Protein AF-A0AAU7VWD7-F1 (afdb_monomer_lite)

Radius of gyration: 17.37 Å; chains: 1; bounding box: 36×36×45 Å

Sequence (120 aa):
MFHRDYVVRHPSGRGWVYAIVGAGLASLVRPRSEDEGLRNGELRASVPTGDTRTGEYIRELMRVVRTGGRSVFAVDPMTKDIARRAERNFIAWPDAASRFGAKEAPLLTNGPTAWFTVDR

Secondary structure (DSSP, 8-state):
--HHHH-EE-TTSSSEEPPP-SS-EEEEEPPEEETTEEE--EEEEE--TT-HHHHHHHHHHHHHHHHHSEE-EEE-TTT-PBPSSPPTT-EE-HHHHHHHSSTTSPEEESSTT-EEES--

pLDDT: mean 81.2, std 11.08, range [55.66, 94.31]

Structure (mmCIF, N/CA/C/O backbone):
data_AF-A0AAU7VWD7-F1
#
_entry.id   AF-A0AAU7VWD7-F1
#
loop_
_atom_site.group_PDB
_atom_site.id
_atom_site.type_symbol
_atom_site.label_atom_id
_atom_site.label_alt_id
_atom_site.label_comp_id
_atom_site.label_asym_id
_atom_site.label_entity_id
_atom_site.label_seq_id
_atom_site.pdbx_PDB_ins_code
_atom_site.Cartn_x
_atom_site.Cartn_y
_atom_site.Cartn_z
_atom_site.occupancy
_atom_site.B_iso_or_equiv
_atom_site.auth_seq_id
_atom_site.auth_comp_id
_atom_site.auth_asym_id
_atom_site.auth_atom_id
_atom_site.pdbx_PDB_model_num
ATOM 1 N N . MET A 1 1 ? -15.913 23.216 19.206 1.00 63.78 1 MET A N 1
ATOM 2 C CA . MET A 1 1 ? -14.495 23.084 19.604 1.00 63.78 1 MET A CA 1
ATOM 3 C C . MET A 1 1 ? -14.047 21.622 19.458 1.00 63.78 1 MET A C 1
ATOM 5 O O . MET A 1 1 ? -13.754 20.955 20.429 1.00 63.78 1 MET A O 1
ATOM 9 N N . PHE A 1 2 ? -14.109 21.091 18.232 1.00 58.75 2 PHE A N 1
ATOM 10 C CA . PHE A 1 2 ? -13.682 19.722 17.884 1.00 58.75 2 PHE A CA 1
ATOM 11 C C . PHE A 1 2 ? -13.088 19.753 16.475 1.00 58.75 2 PHE A C 1
ATOM 13 O O . PHE A 1 2 ? -11.948 19.377 16.247 1.00 58.75 2 PHE A O 1
ATOM 20 N N . HIS A 1 3 ? -13.822 20.364 15.542 1.00 64.06 3 HIS A N 1
ATOM 21 C CA . HIS A 1 3 ? -13.327 20.620 14.193 1.00 64.06 3 HIS A CA 1
ATOM 22 C C . HIS A 1 3 ? -12.037 21.459 14.190 1.00 64.06 3 HIS A C 1
ATOM 24 O O . HIS A 1 3 ? -11.083 21.113 13.512 1.00 64.06 3 HIS A O 1
ATOM 30 N N . ARG A 1 4 ? -11.977 22.511 15.018 1.00 70.88 4 ARG A N 1
ATOM 31 C CA . ARG A 1 4 ? -10.783 23.358 15.171 1.00 70.88 4 ARG A CA 1
ATOM 32 C C . ARG A 1 4 ? -9.564 22.590 15.687 1.00 70.88 4 ARG A C 1
ATOM 34 O O . ARG A 1 4 ? -8.456 22.864 15.251 1.00 70.88 4 ARG A O 1
ATOM 41 N N . ASP A 1 5 ? -9.777 21.682 16.632 1.00 63.22 5 ASP A N 1
ATOM 42 C CA . ASP A 1 5 ? -8.686 21.118 17.430 1.00 63.22 5 ASP A CA 1
ATOM 43 C C . ASP A 1 5 ? -8.222 19.752 16.895 1.00 63.22 5 ASP A C 1
ATOM 45 O O . ASP A 1 5 ? -7.115 19.321 17.199 1.00 63.22 5 ASP A O 1
ATOM 49 N N . TYR A 1 6 ? -9.034 19.087 16.063 1.00 59.09 6 TYR A N 1
ATOM 50 C CA . TYR A 1 6 ? -8.749 17.728 15.599 1.00 59.09 6 TYR A CA 1
ATOM 51 C C . TYR A 1 6 ? -8.857 17.528 14.081 1.00 59.09 6 TYR A C 1
ATOM 53 O O . TYR A 1 6 ? -8.439 16.486 13.580 1.00 59.09 6 TYR A O 1
ATOM 61 N N . VAL A 1 7 ? -9.407 18.487 13.329 1.00 70.69 7 VAL A N 1
ATOM 62 C CA . VAL A 1 7 ? -9.485 18.406 11.864 1.00 70.69 7 VAL A CA 1
ATOM 63 C C . VAL A 1 7 ? -8.478 19.381 11.269 1.00 70.69 7 VAL A C 1
ATOM 65 O O . VAL A 1 7 ? -8.653 20.596 11.328 1.00 70.69 7 VAL A O 1
ATOM 68 N N . VAL A 1 8 ? -7.402 18.845 10.693 1.00 71.50 8 VAL A N 1
ATOM 69 C CA . VAL A 1 8 ? -6.323 19.652 10.102 1.00 71.50 8 VAL A CA 1
ATOM 70 C C . VAL A 1 8 ? -6.371 19.594 8.582 1.00 71.50 8 VAL A C 1
ATOM 72 O O . VAL A 1 8 ? -6.786 18.592 7.992 1.00 71.50 8 VAL A O 1
ATOM 75 N N . ARG A 1 9 ? -5.964 20.681 7.916 1.00 70.12 9 ARG A N 1
ATOM 76 C CA . ARG A 1 9 ? -5.851 20.686 6.452 1.00 70.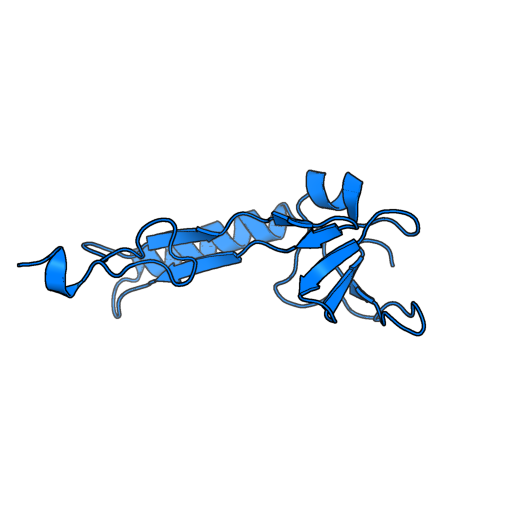12 9 ARG A CA 1
ATOM 77 C C . ARG A 1 9 ? -4.856 19.620 6.013 1.00 70.12 9 ARG A C 1
ATOM 79 O O . ARG A 1 9 ? -3.777 19.488 6.586 1.00 70.12 9 ARG A O 1
ATOM 86 N N . HIS A 1 10 ? -5.219 18.881 4.970 1.00 64.81 10 HIS A N 1
ATOM 87 C CA . HIS A 1 10 ? -4.312 17.911 4.376 1.00 64.81 10 HIS A CA 1
ATOM 88 C C . HIS A 1 10 ? -3.061 18.625 3.819 1.00 64.81 10 HIS A C 1
ATOM 90 O O . HIS A 1 10 ? -3.214 19.701 3.234 1.00 64.81 10 HIS A O 1
ATOM 96 N N . PRO A 1 11 ? -1.843 18.051 3.926 1.00 59.94 11 PRO A N 1
ATOM 97 C CA . PRO A 1 11 ? -0.604 18.695 3.462 1.00 59.94 11 PRO A CA 1
ATOM 98 C C . PRO A 1 11 ? -0.598 19.108 1.983 1.00 59.94 11 PRO A C 1
ATOM 100 O O . PRO A 1 11 ? 0.125 20.015 1.593 1.00 59.94 11 PRO A O 1
ATOM 103 N N . SER A 1 12 ? -1.432 18.481 1.149 1.00 64.44 12 SER A N 1
ATOM 104 C CA . SER A 1 12 ? -1.625 18.877 -0.258 1.00 64.44 12 SER A CA 1
ATOM 105 C C . SER A 1 12 ? -2.487 20.135 -0.453 1.00 64.44 12 SER A C 1
ATOM 107 O O . SER A 1 12 ? -2.751 20.522 -1.589 1.00 64.44 12 SER A O 1
ATOM 109 N N . GLY A 1 13 ? -3.032 20.715 0.620 1.00 71.00 13 GLY A N 1
ATOM 110 C CA . GLY A 1 13 ? -4.002 21.812 0.572 1.00 71.00 13 GLY A CA 1
ATOM 111 C C . GLY A 1 13 ? -5.391 21.414 0.059 1.00 71.00 13 GLY A C 1
ATOM 112 O O . GLY A 1 13 ? -6.294 22.249 0.044 1.00 71.00 13 GLY A O 1
ATOM 113 N N . ARG A 1 14 ? -5.586 20.150 -0.343 1.00 63.09 14 ARG A N 1
ATOM 114 C CA . ARG A 1 14 ? -6.853 19.610 -0.849 1.00 63.09 14 ARG A CA 1
ATOM 115 C C . ARG A 1 14 ? -7.406 18.585 0.141 1.00 63.09 14 ARG A C 1
ATOM 117 O O . ARG A 1 14 ? -6.834 17.509 0.294 1.00 63.09 14 ARG A O 1
ATOM 124 N N . GLY A 1 15 ? -8.527 18.919 0.778 1.00 60.47 15 GLY A N 1
ATOM 125 C CA . GLY A 1 15 ? -9.210 18.061 1.749 1.00 60.47 15 GLY A CA 1
ATOM 126 C C . GLY A 1 15 ? -8.720 18.228 3.192 1.00 60.47 15 GLY A C 1
ATOM 127 O O . GLY A 1 15 ? -7.909 19.100 3.508 1.00 60.47 15 GLY A O 1
ATOM 128 N N . TRP A 1 16 ? -9.239 17.377 4.072 1.00 66.44 16 TRP A N 1
ATOM 129 C CA . TRP A 1 16 ? -8.988 17.405 5.512 1.00 66.44 16 TRP A CA 1
ATOM 130 C C . TRP A 1 16 ? -8.438 16.053 5.978 1.00 66.44 16 TRP A C 1
ATOM 132 O O . TRP A 1 16 ? -8.818 15.014 5.440 1.00 66.44 16 TRP A O 1
ATOM 142 N N . VAL A 1 17 ? -7.548 16.064 6.969 1.00 63.91 17 VAL A N 1
ATOM 143 C CA . VAL A 1 17 ? -7.097 14.865 7.687 1.00 63.91 17 VAL A CA 1
ATOM 144 C C . VAL A 1 17 ? -7.934 14.752 8.957 1.00 63.91 17 VAL A C 1
ATOM 146 O O . VAL A 1 17 ? -8.064 15.713 9.715 1.00 63.91 17 VAL A O 1
ATOM 149 N N . TYR A 1 18 ? -8.572 13.596 9.119 1.00 63.25 18 TYR A N 1
ATOM 150 C CA . TYR A 1 18 ? -9.669 13.388 10.058 1.00 63.25 18 TYR A CA 1
ATOM 151 C C . TYR A 1 18 ? -9.252 13.389 11.535 1.00 63.25 18 TYR A C 1
ATOM 153 O O . TYR A 1 18 ? -8.211 12.852 11.905 1.00 63.25 18 TYR A O 1
ATOM 161 N N . ALA A 1 19 ? -10.176 13.886 12.360 1.00 57.53 19 ALA A N 1
ATOM 162 C CA . ALA A 1 19 ? -10.292 13.628 13.788 1.00 57.53 19 ALA A CA 1
ATOM 163 C C . ALA A 1 19 ? -11.042 12.308 14.007 1.00 57.53 19 ALA A C 1
ATOM 165 O O . ALA A 1 19 ? -12.193 12.191 13.586 1.00 57.53 19 ALA A O 1
ATOM 166 N N . ILE A 1 20 ? -10.426 11.313 14.640 1.00 58.62 20 ILE A N 1
ATOM 167 C CA . ILE A 1 20 ? -11.057 10.001 14.843 1.00 58.62 20 ILE A CA 1
ATOM 168 C C . ILE A 1 20 ? -11.900 10.020 16.126 1.00 58.62 20 ILE A C 1
ATOM 170 O O . ILE A 1 20 ? -11.378 10.331 17.193 1.00 58.62 20 ILE A O 1
ATOM 174 N N . VAL A 1 21 ? -13.183 9.649 16.030 1.00 55.66 21 VAL A N 1
ATOM 175 C CA . VAL A 1 21 ? -14.065 9.375 17.182 1.00 55.66 21 VAL A CA 1
ATOM 176 C C . VAL A 1 21 ? -14.644 7.970 17.024 1.00 55.66 21 VAL A C 1
ATOM 178 O O . VAL A 1 21 ? -15.339 7.708 16.046 1.00 55.66 21 VAL A O 1
ATOM 181 N N . GLY A 1 22 ? -14.363 7.080 17.982 1.00 58.25 22 GLY A N 1
ATOM 182 C CA . GLY A 1 22 ? -14.844 5.689 18.008 1.00 58.25 22 GLY A CA 1
ATOM 183 C C . GLY A 1 22 ? -13.732 4.630 17.972 1.00 58.25 22 GLY A C 1
ATOM 184 O O . GLY A 1 22 ? -12.548 4.959 17.883 1.00 58.25 22 GLY A O 1
ATOM 185 N N . ALA A 1 23 ? -14.135 3.355 18.065 1.00 59.41 23 ALA A N 1
ATOM 186 C CA . ALA A 1 23 ? -13.268 2.190 17.852 1.00 59.41 23 ALA A CA 1
ATOM 187 C C . ALA A 1 23 ? -12.643 2.248 16.446 1.00 59.41 23 ALA A C 1
ATOM 189 O O . ALA A 1 23 ? -13.256 2.783 15.523 1.00 59.41 23 ALA A O 1
ATOM 190 N N . GLY A 1 24 ? -11.396 1.795 16.325 1.00 64.69 24 GLY A N 1
ATOM 191 C CA . GLY A 1 24 ? -10.447 2.281 15.319 1.00 64.69 24 GLY A CA 1
ATOM 192 C C . GLY A 1 24 ? -10.834 2.175 13.833 1.00 64.69 24 GLY A C 1
ATOM 193 O O . GLY A 1 24 ? -11.799 1.532 13.433 1.00 64.69 24 GLY A O 1
ATOM 194 N N . LEU A 1 25 ? -10.051 2.846 12.980 1.00 70.94 25 LEU A N 1
ATOM 195 C CA . LEU A 1 25 ? -10.366 3.056 11.560 1.00 70.94 25 LEU A CA 1
ATOM 196 C C . LEU A 1 25 ? -9.324 2.419 10.645 1.00 70.94 25 LEU A C 1
ATOM 198 O O . LEU A 1 25 ? -8.129 2.608 10.858 1.00 70.94 25 LEU A O 1
ATOM 202 N N . ALA A 1 26 ? -9.779 1.770 9.570 1.00 77.12 26 ALA A N 1
ATOM 203 C CA . ALA A 1 26 ? -8.969 1.516 8.381 1.00 77.12 26 ALA A CA 1
ATOM 204 C C . ALA A 1 26 ? -9.181 2.652 7.370 1.00 77.12 26 ALA A C 1
ATOM 206 O O . ALA A 1 26 ? -10.315 3.061 7.126 1.00 77.12 26 ALA A O 1
ATOM 207 N N . SER A 1 27 ? -8.115 3.146 6.747 1.00 78.75 27 SER A N 1
ATOM 208 C CA . SER A 1 27 ? -8.196 4.117 5.653 1.00 78.75 27 SER A CA 1
ATOM 209 C C . SER A 1 27 ? -7.370 3.659 4.461 1.00 78.75 27 SER A C 1
ATOM 211 O O . SER A 1 27 ? -6.269 3.137 4.619 1.00 78.75 27 SER A O 1
ATOM 213 N N . LEU A 1 28 ? -7.915 3.862 3.262 1.00 82.62 28 LEU A N 1
ATOM 214 C CA . LEU A 1 28 ? -7.238 3.578 2.005 1.00 82.62 28 LEU A CA 1
ATOM 215 C C . LEU A 1 28 ? -6.826 4.893 1.343 1.00 82.62 28 LEU A C 1
ATOM 217 O O . LEU A 1 28 ? -7.667 5.651 0.854 1.00 82.62 28 LEU A O 1
ATOM 221 N N . VAL A 1 29 ? -5.523 5.131 1.279 1.00 84.75 29 VAL A N 1
ATOM 222 C CA . VAL A 1 29 ? -4.936 6.089 0.348 1.00 84.75 29 VAL A CA 1
ATOM 223 C C . VAL A 1 29 ? -4.918 5.416 -1.016 1.00 84.75 29 VAL A C 1
ATOM 225 O O . VAL A 1 29 ? -4.297 4.368 -1.188 1.00 84.75 29 VAL A O 1
ATOM 228 N N . ARG A 1 30 ? -5.639 5.986 -1.982 1.00 85.69 30 ARG A N 1
ATOM 229 C CA . ARG A 1 30 ? -5.737 5.398 -3.321 1.00 85.69 30 ARG A CA 1
ATOM 230 C C . ARG A 1 30 ? -4.399 5.510 -4.061 1.00 85.69 30 ARG A C 1
ATOM 232 O O . ARG A 1 30 ? -3.731 6.537 -3.914 1.00 85.69 30 ARG A O 1
ATOM 239 N N . PRO A 1 31 ? -4.036 4.501 -4.873 1.00 87.25 31 PRO A N 1
ATOM 240 C CA . PRO A 1 31 ? -2.912 4.619 -5.790 1.00 87.25 31 PRO A CA 1
ATOM 241 C C . PRO A 1 31 ? -3.146 5.764 -6.779 1.00 87.25 31 PRO A C 1
ATOM 243 O O . PRO A 1 31 ? -4.290 6.146 -7.056 1.00 87.25 31 PRO A O 1
ATOM 246 N N . ARG A 1 32 ? -2.057 6.323 -7.303 1.00 88.12 32 ARG A N 1
ATOM 247 C CA . ARG A 1 32 ? -2.086 7.453 -8.233 1.00 88.12 32 ARG A CA 1
ATOM 248 C C . ARG A 1 32 ? -1.355 7.080 -9.514 1.00 88.12 32 ARG A C 1
ATOM 250 O O . ARG A 1 32 ? -0.224 6.615 -9.455 1.00 88.12 32 ARG A O 1
ATOM 257 N N . SER A 1 33 ? -1.990 7.319 -10.655 1.00 85.12 33 SER A N 1
ATOM 258 C CA . SER A 1 33 ? -1.308 7.255 -11.947 1.00 85.12 33 SER A CA 1
ATOM 259 C C . SER A 1 33 ? -0.306 8.402 -12.063 1.00 85.12 33 SER A C 1
ATOM 261 O O . SER A 1 33 ? -0.657 9.556 -11.812 1.00 85.12 33 SER A O 1
ATOM 263 N N . GLU A 1 34 ? 0.924 8.069 -12.422 1.00 80.62 34 GLU A N 1
ATOM 264 C CA . GLU A 1 34 ? 1.974 9.001 -12.838 1.00 80.62 34 GLU A CA 1
ATOM 265 C C . GLU A 1 34 ? 2.348 8.653 -14.293 1.00 80.62 34 GLU A C 1
ATOM 267 O O . GLU A 1 34 ? 1.985 7.573 -14.761 1.00 80.62 34 GLU A O 1
ATOM 272 N N . ASP A 1 35 ? 2.997 9.565 -15.025 1.00 72.19 35 ASP A N 1
ATOM 273 C CA . ASP A 1 35 ? 3.119 9.488 -16.496 1.00 72.19 35 ASP A CA 1
ATOM 274 C C . ASP A 1 35 ? 3.575 8.109 -17.009 1.00 72.19 35 ASP A C 1
ATOM 276 O O . ASP A 1 35 ? 2.981 7.568 -17.940 1.00 72.19 35 ASP A O 1
ATOM 280 N N . GLU A 1 36 ? 4.556 7.493 -16.343 1.00 75.88 36 GLU A N 1
ATOM 281 C CA . GLU A 1 36 ? 5.110 6.183 -16.715 1.00 75.88 36 GLU A CA 1
ATOM 282 C C . GLU A 1 36 ? 4.860 5.085 -15.666 1.00 75.88 36 GLU A C 1
ATOM 284 O O . GLU A 1 36 ? 5.594 4.095 -15.604 1.00 75.88 36 GLU A O 1
ATOM 289 N N . GLY A 1 37 ? 3.835 5.219 -14.816 1.00 85.19 37 GLY A N 1
ATOM 290 C CA . GLY A 1 37 ? 3.603 4.199 -13.798 1.00 85.19 37 GLY A CA 1
ATOM 291 C C . GLY A 1 37 ? 2.392 4.368 -12.893 1.00 85.19 37 GLY A C 1
ATOM 292 O O . GLY A 1 37 ? 1.568 5.276 -13.014 1.00 85.19 37 GLY A O 1
ATOM 293 N N . LEU A 1 38 ? 2.292 3.450 -11.937 1.00 91.00 38 LEU A N 1
ATOM 294 C CA . LEU A 1 38 ? 1.299 3.499 -10.874 1.00 91.00 38 LEU A CA 1
ATOM 295 C C . LEU A 1 38 ? 1.998 3.627 -9.526 1.00 91.00 38 LEU A C 1
ATOM 297 O O . LEU A 1 38 ? 2.563 2.662 -9.005 1.00 91.00 38 LEU A O 1
ATOM 301 N N . ARG A 1 39 ? 1.898 4.817 -8.933 1.00 90.62 39 ARG A N 1
ATOM 302 C CA . ARG A 1 39 ? 2.364 5.058 -7.574 1.00 90.62 39 ARG A CA 1
ATOM 303 C C . ARG A 1 39 ? 1.437 4.381 -6.581 1.00 90.62 39 ARG A C 1
ATOM 305 O O . ARG A 1 39 ? 0.213 4.554 -6.633 1.00 90.62 39 ARG A O 1
ATOM 312 N N . ASN A 1 40 ? 2.025 3.624 -5.664 1.00 90.25 40 ASN A N 1
ATOM 313 C CA . ASN A 1 40 ? 1.295 2.835 -4.693 1.00 90.25 40 ASN A CA 1
ATOM 314 C C . ASN A 1 40 ? 0.351 3.692 -3.839 1.00 90.25 40 ASN A C 1
ATOM 3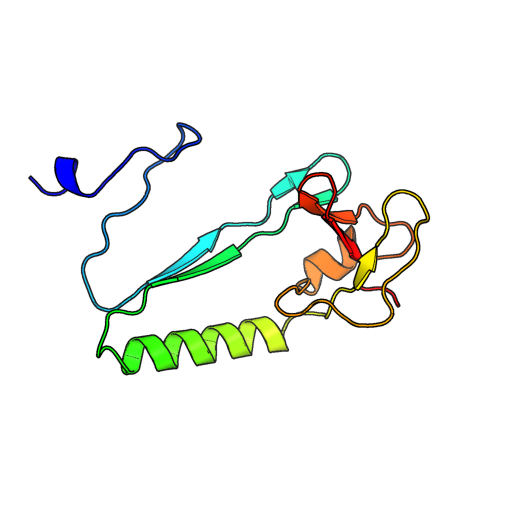16 O O . ASN A 1 40 ? 0.628 4.836 -3.470 1.00 90.25 40 ASN A O 1
ATOM 320 N N . GLY A 1 41 ? -0.785 3.084 -3.515 1.00 88.50 41 GLY A N 1
ATOM 321 C CA . GLY A 1 41 ? -1.626 3.522 -2.416 1.00 88.50 41 GLY A CA 1
ATOM 322 C C . GLY A 1 41 ? -1.118 2.961 -1.092 1.00 88.50 41 GLY A C 1
ATOM 323 O O . GLY A 1 41 ? -0.110 2.253 -1.029 1.00 88.50 41 GLY A O 1
ATOM 324 N N . GLU A 1 42 ? -1.864 3.228 -0.030 1.00 88.00 42 GLU A N 1
ATOM 325 C CA . GLU A 1 42 ? -1.554 2.710 1.296 1.00 88.00 42 GLU A CA 1
ATOM 326 C C . GLU A 1 42 ? -2.834 2.364 2.046 1.00 88.00 42 GLU A C 1
ATOM 328 O O . GLU A 1 42 ? -3.744 3.187 2.155 1.00 88.00 42 GLU A O 1
ATOM 333 N N . LEU A 1 43 ? -2.898 1.149 2.585 1.00 85.06 43 LEU A N 1
ATOM 334 C CA . LEU A 1 43 ? -3.909 0.779 3.562 1.00 85.06 43 LEU A CA 1
ATOM 335 C C . LEU A 1 43 ? -3.338 1.024 4.959 1.00 85.06 43 LEU A C 1
ATOM 337 O O . LEU A 1 43 ? -2.396 0.357 5.378 1.00 85.06 43 LEU A O 1
ATOM 341 N N . ARG A 1 44 ? -3.919 1.980 5.677 1.00 83.75 44 ARG A N 1
ATOM 342 C CA . ARG A 1 44 ? -3.524 2.368 7.034 1.00 83.75 44 ARG A CA 1
ATOM 343 C C . ARG A 1 44 ? -4.599 1.975 8.024 1.00 83.75 44 ARG A C 1
ATOM 345 O O . ARG A 1 44 ? -5.777 1.948 7.674 1.00 83.75 44 ARG A O 1
ATOM 352 N N . ALA A 1 45 ? -4.210 1.751 9.270 1.00 81.25 45 ALA A N 1
ATOM 353 C CA . ALA A 1 45 ? -5.159 1.539 10.346 1.00 81.25 45 ALA A CA 1
ATOM 354 C C . ALA A 1 45 ? -4.721 2.231 11.636 1.00 81.25 45 ALA A C 1
ATOM 356 O O . ALA A 1 45 ? -3.530 2.285 11.934 1.00 81.25 45 ALA A O 1
ATOM 357 N N . SER A 1 46 ? -5.691 2.722 12.402 1.00 78.81 46 SER A N 1
ATOM 358 C CA . SER A 1 46 ? -5.506 3.147 13.789 1.00 78.81 46 SER A CA 1
ATOM 359 C C . SER A 1 46 ? -6.251 2.170 14.686 1.00 78.81 46 SER A C 1
ATOM 361 O O . SER A 1 46 ? -7.441 1.952 14.474 1.00 78.81 46 SER A O 1
ATOM 363 N N . VAL A 1 47 ? -5.557 1.571 15.653 1.00 79.44 47 VAL A N 1
ATOM 364 C CA . VAL A 1 47 ? -6.127 0.619 16.615 1.00 79.44 47 VAL A CA 1
ATOM 365 C C . VAL A 1 47 ? -5.880 1.173 18.018 1.00 79.44 47 VAL A C 1
ATOM 367 O O . VAL A 1 47 ? -4.726 1.194 18.450 1.00 79.44 47 VAL A O 1
ATOM 370 N N . PRO A 1 48 ? -6.915 1.664 18.721 1.00 75.44 48 PRO A N 1
ATOM 371 C CA . PRO A 1 48 ? -6.767 2.134 20.092 1.00 75.44 48 PRO A CA 1
ATOM 372 C C . PRO A 1 48 ? -6.220 1.042 21.017 1.00 75.44 48 PRO A C 1
ATOM 374 O O . PRO A 1 48 ? -6.546 -0.138 20.877 1.00 75.44 48 PRO A O 1
ATOM 377 N N . THR A 1 49 ? -5.410 1.433 22.001 1.00 77.50 49 THR A N 1
ATOM 378 C CA . THR A 1 49 ? -4.912 0.502 23.021 1.00 77.50 49 THR A CA 1
ATOM 379 C C . THR A 1 49 ? -6.082 -0.166 23.745 1.00 77.50 49 THR A C 1
ATOM 381 O O . THR A 1 49 ? -6.975 0.515 24.241 1.00 77.50 49 THR A O 1
ATOM 384 N N . GLY A 1 50 ? -6.067 -1.499 23.817 1.00 80.75 50 GLY A N 1
ATOM 385 C CA . GLY A 1 50 ? -7.122 -2.291 24.459 1.00 80.75 50 GLY A CA 1
ATOM 386 C C . GLY A 1 50 ? -8.322 -2.628 23.562 1.00 80.75 50 GLY A C 1
ATOM 387 O O . GLY A 1 50 ? -9.154 -3.435 23.963 1.00 80.75 50 GLY A O 1
ATOM 388 N N . ASP A 1 51 ? -8.398 -2.091 22.340 1.00 81.56 51 ASP A N 1
ATOM 389 C CA . ASP A 1 51 ? -9.450 -2.417 21.370 1.00 81.56 51 ASP A CA 1
ATOM 390 C C . ASP A 1 51 ? -9.071 -3.654 20.533 1.00 81.56 51 ASP A C 1
ATOM 392 O O . ASP A 1 51 ? -8.617 -3.576 19.386 1.00 81.56 51 ASP A O 1
ATOM 396 N N . THR A 1 52 ? -9.232 -4.832 21.139 1.00 86.88 52 THR A N 1
ATOM 397 C CA . THR A 1 52 ? -8.901 -6.121 20.509 1.00 86.88 52 THR A CA 1
ATOM 398 C C . THR A 1 52 ? -9.744 -6.398 19.266 1.00 86.88 52 THR A C 1
ATOM 400 O O . THR A 1 52 ? -9.224 -6.928 18.284 1.00 86.88 52 THR A O 1
ATOM 403 N N . ARG A 1 53 ? -11.012 -5.973 19.265 1.00 84.56 53 ARG A N 1
ATOM 404 C CA . ARG A 1 53 ? -11.957 -6.187 18.162 1.00 84.56 53 ARG A CA 1
ATOM 405 C C . ARG A 1 53 ? -11.533 -5.445 16.897 1.00 84.56 53 ARG 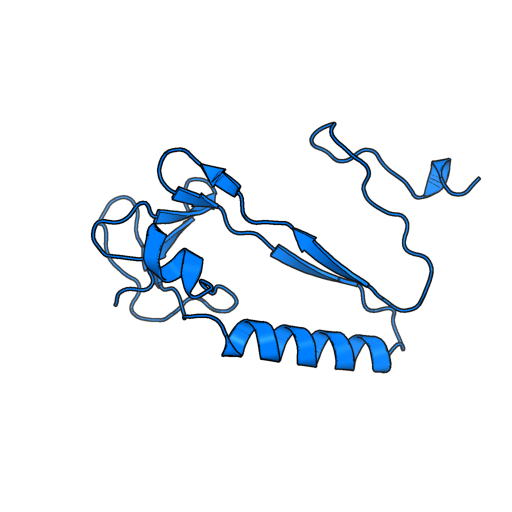A C 1
ATOM 407 O O . ARG A 1 53 ? -11.557 -6.026 15.812 1.00 84.56 53 ARG A O 1
ATOM 414 N N . THR A 1 54 ? -11.105 -4.188 17.017 1.00 83.50 54 THR A N 1
ATOM 415 C CA . THR A 1 54 ? -10.535 -3.461 15.874 1.00 83.50 54 THR A CA 1
ATOM 416 C C . THR A 1 54 ? -9.236 -4.121 15.413 1.00 83.50 54 THR A C 1
ATOM 418 O O . THR A 1 54 ? -9.028 -4.290 14.213 1.00 83.50 54 THR A O 1
ATOM 421 N N . GLY A 1 55 ? -8.379 -4.561 16.340 1.00 86.75 55 GLY A N 1
ATOM 422 C CA . GLY A 1 55 ? -7.152 -5.287 15.998 1.00 86.75 55 GLY A CA 1
ATOM 423 C C . GLY A 1 55 ? -7.404 -6.551 15.162 1.00 86.75 55 GLY A C 1
ATOM 424 O O . GLY A 1 55 ? -6.717 -6.781 14.164 1.00 86.75 55 GLY A O 1
ATOM 425 N N . GLU A 1 56 ? -8.408 -7.347 15.529 1.00 90.12 56 GLU A N 1
ATOM 426 C CA . GLU A 1 56 ? -8.839 -8.534 14.778 1.00 90.12 56 GLU A CA 1
ATOM 427 C C . GLU A 1 56 ? -9.389 -8.175 13.397 1.00 90.12 56 GLU A C 1
ATOM 429 O O . GLU A 1 56 ? -8.965 -8.757 12.398 1.00 90.12 56 GLU A O 1
ATOM 434 N N . TYR A 1 57 ? -10.260 -7.167 13.321 1.00 87.62 57 TYR A N 1
ATOM 435 C CA . TYR A 1 57 ? -10.803 -6.686 12.052 1.00 87.62 57 TYR A CA 1
ATOM 436 C C . TYR A 1 57 ? -9.698 -6.250 11.076 1.00 87.62 57 TYR A C 1
ATOM 438 O O . TYR A 1 57 ? -9.688 -6.668 9.917 1.00 87.62 57 TYR A O 1
ATOM 446 N N . ILE A 1 58 ? -8.724 -5.458 11.540 1.00 87.81 58 ILE A N 1
ATOM 447 C CA . ILE A 1 58 ? -7.599 -5.006 10.709 1.00 87.81 58 ILE A CA 1
ATOM 448 C C . ILE A 1 58 ? -6.727 -6.180 10.264 1.00 87.81 58 ILE A C 1
ATOM 450 O O . ILE A 1 58 ? -6.266 -6.203 9.120 1.00 87.81 58 ILE A O 1
ATOM 454 N N . ARG A 1 59 ? -6.510 -7.172 11.135 1.00 89.56 59 ARG A N 1
ATOM 455 C CA . ARG A 1 59 ? -5.757 -8.382 10.785 1.00 89.56 59 ARG A CA 1
ATOM 456 C C . ARG A 1 59 ? -6.434 -9.143 9.647 1.00 89.56 59 ARG A C 1
ATOM 458 O O . ARG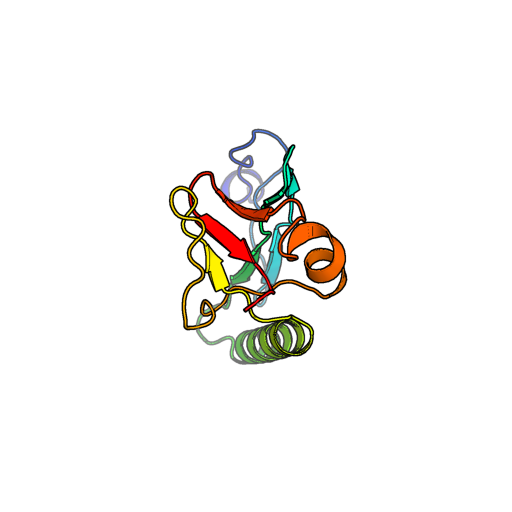 A 1 59 ? -5.754 -9.494 8.682 1.00 89.56 59 ARG A O 1
ATOM 465 N N . GLU A 1 60 ? -7.747 -9.347 9.731 1.00 92.12 60 GLU A N 1
ATOM 466 C CA . GLU A 1 60 ? -8.512 -10.023 8.679 1.00 92.12 60 GLU A CA 1
ATOM 467 C C . GLU A 1 60 ? -8.546 -9.214 7.381 1.00 92.12 60 GLU A C 1
ATOM 469 O O . GLU A 1 60 ? -8.294 -9.767 6.311 1.00 92.12 60 GLU A O 1
ATOM 474 N N . LEU A 1 61 ? -8.742 -7.895 7.458 1.00 89.25 61 LEU A N 1
ATOM 475 C CA . LEU A 1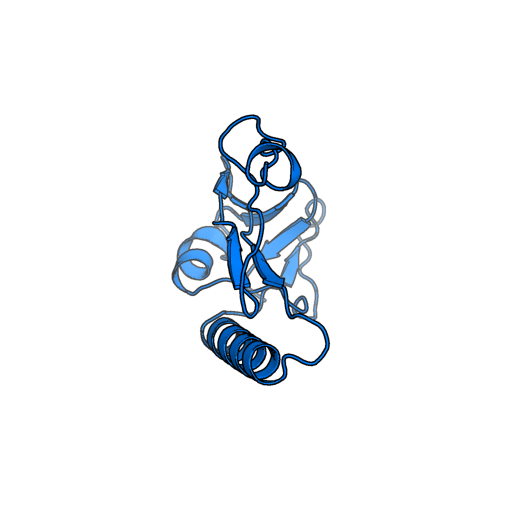 61 ? -8.679 -7.019 6.288 1.00 89.25 61 LEU A CA 1
ATOM 476 C C . LEU A 1 61 ? -7.319 -7.126 5.576 1.00 89.25 61 LEU A C 1
ATOM 478 O O . LEU A 1 61 ? -7.255 -7.321 4.363 1.00 89.25 61 LEU A O 1
ATOM 482 N N . MET A 1 62 ? -6.221 -7.058 6.332 1.00 87.88 62 MET A N 1
ATOM 483 C CA . MET A 1 62 ? -4.867 -7.199 5.790 1.00 87.88 62 MET A CA 1
ATOM 484 C C . MET A 1 62 ? -4.602 -8.599 5.223 1.00 87.88 62 MET A C 1
ATOM 486 O O . MET A 1 62 ? -3.803 -8.744 4.295 1.00 87.88 62 MET A O 1
ATOM 490 N N . ARG A 1 63 ? -5.242 -9.641 5.770 1.00 91.38 63 ARG A N 1
ATOM 491 C CA . ARG A 1 63 ? -5.187 -11.002 5.221 1.00 91.38 63 ARG A CA 1
ATOM 492 C C . ARG A 1 63 ? -5.866 -11.056 3.856 1.00 91.38 63 ARG A C 1
ATOM 494 O O . ARG A 1 63 ? -5.219 -11.471 2.902 1.00 91.38 63 ARG A O 1
ATOM 501 N N . VAL A 1 64 ? -7.100 -10.560 3.745 1.00 90.56 64 VAL A N 1
ATOM 502 C CA . VAL A 1 64 ? -7.853 -10.502 2.477 1.00 90.56 64 VAL A CA 1
ATOM 503 C C . VAL A 1 64 ? -7.059 -9.766 1.400 1.00 90.56 64 VAL A C 1
ATOM 505 O O . VAL A 1 64 ? -6.880 -10.280 0.297 1.00 90.56 64 VAL A O 1
ATOM 508 N N . VAL A 1 65 ? -6.521 -8.593 1.741 1.00 89.06 65 VAL A N 1
ATOM 509 C CA . VAL A 1 65 ? -5.729 -7.768 0.820 1.00 89.06 65 VAL A CA 1
ATOM 510 C C . VAL A 1 65 ? -4.493 -8.513 0.316 1.00 89.06 65 VAL A C 1
ATOM 512 O O . VAL A 1 65 ? -4.233 -8.519 -0.884 1.00 89.06 65 VAL A O 1
ATOM 515 N N . ARG A 1 66 ? -3.754 -9.186 1.206 1.00 88.88 66 ARG A N 1
ATOM 516 C CA . ARG A 1 66 ? -2.570 -9.969 0.823 1.00 88.88 66 ARG A CA 1
ATOM 517 C C . ARG A 1 66 ? -2.909 -11.208 0.002 1.00 88.88 66 ARG A C 1
ATOM 519 O O . ARG A 1 66 ? -2.157 -11.528 -0.907 1.00 88.88 66 ARG A O 1
ATOM 526 N N . THR A 1 67 ? -4.015 -11.885 0.298 1.00 92.25 67 THR A N 1
ATOM 527 C CA . THR A 1 67 ? -4.449 -13.073 -0.451 1.00 92.25 67 THR A CA 1
ATOM 528 C C . THR A 1 67 ? -4.907 -12.730 -1.868 1.00 92.25 67 THR A C 1
ATOM 530 O O . THR A 1 67 ? -4.672 -13.515 -2.780 1.00 92.25 67 THR A O 1
ATOM 533 N N . GLY A 1 68 ? -5.541 -11.571 -2.070 1.00 90.00 68 GLY A N 1
ATOM 534 C CA . GLY A 1 68 ? -5.966 -11.123 -3.402 1.00 90.00 68 GLY A CA 1
ATOM 535 C C . GLY A 1 68 ? -4.843 -10.526 -4.258 1.00 90.00 68 GLY A C 1
ATOM 536 O O . GLY A 1 68 ? -4.985 -10.433 -5.475 1.00 90.00 68 GLY A O 1
ATOM 537 N N . GLY A 1 69 ? -3.740 -10.104 -3.636 1.00 91.31 69 GLY A N 1
ATOM 538 C CA . GLY A 1 69 ? -2.618 -9.459 -4.309 1.00 91.31 69 GLY A CA 1
ATOM 539 C C . GLY A 1 69 ? -1.566 -10.426 -4.847 1.00 91.31 69 GLY A C 1
ATOM 540 O O . GLY A 1 69 ? -1.401 -11.546 -4.369 1.00 91.31 69 GLY A O 1
ATOM 541 N N . ARG A 1 70 ? -0.794 -9.952 -5.824 1.00 93.12 70 ARG A N 1
ATOM 542 C CA . ARG A 1 70 ? 0.447 -10.580 -6.281 1.00 93.12 70 ARG A CA 1
ATOM 543 C C . ARG A 1 70 ? 1.638 -9.967 -5.561 1.00 93.12 70 ARG A C 1
ATOM 545 O O . ARG A 1 70 ? 1.691 -8.752 -5.368 1.00 93.12 70 ARG A O 1
ATOM 552 N N . SER A 1 71 ? 2.600 -10.810 -5.205 1.00 93.25 71 SER A N 1
ATOM 553 C CA . SER A 1 71 ? 3.915 -10.369 -4.745 1.00 93.25 71 SER A CA 1
ATOM 554 C C . SER A 1 71 ? 4.593 -9.509 -5.807 1.00 93.25 71 SER A C 1
ATOM 556 O O . SER A 1 71 ? 4.455 -9.781 -6.999 1.00 93.25 71 SER A O 1
ATOM 558 N N . VAL A 1 72 ? 5.348 -8.510 -5.363 1.00 93.25 72 VAL A N 1
ATOM 559 C CA . VAL A 1 72 ? 6.175 -7.681 -6.240 1.00 93.25 72 VAL A CA 1
ATOM 560 C C . VAL A 1 72 ? 7.645 -7.805 -5.864 1.00 93.25 72 VAL A C 1
ATOM 562 O O . VAL A 1 72 ? 7.978 -8.116 -4.719 1.00 93.25 72 VAL A O 1
ATOM 565 N N . PHE A 1 73 ? 8.520 -7.550 -6.824 1.00 93.38 73 PHE A N 1
ATOM 566 C CA . PHE A 1 73 ? 9.968 -7.607 -6.676 1.00 93.38 73 PHE A CA 1
ATOM 567 C C . PHE A 1 73 ? 10.544 -6.227 -6.960 1.00 93.38 73 PHE A C 1
ATOM 569 O O . PHE A 1 73 ? 10.099 -5.562 -7.895 1.00 93.38 73 PHE A O 1
ATOM 576 N N . ALA A 1 74 ? 11.506 -5.790 -6.146 1.00 92.19 74 ALA A N 1
ATOM 577 C CA . ALA A 1 74 ? 12.205 -4.537 -6.392 1.00 92.19 74 ALA A CA 1
ATOM 578 C C . ALA A 1 74 ? 13.003 -4.619 -7.701 1.00 92.19 74 ALA A C 1
ATOM 580 O O . ALA A 1 74 ? 13.586 -5.661 -8.010 1.00 92.19 74 ALA A O 1
ATOM 581 N N . VAL A 1 75 ? 13.023 -3.516 -8.443 1.00 89.94 75 VAL A N 1
ATOM 582 C CA . VAL A 1 75 ? 13.787 -3.356 -9.683 1.00 89.94 75 VAL A CA 1
ATOM 583 C C . VAL A 1 75 ? 14.810 -2.252 -9.479 1.00 89.94 75 VAL A C 1
ATOM 585 O O . VAL A 1 75 ? 14.447 -1.150 -9.063 1.00 89.94 75 VAL A O 1
ATOM 588 N N . ASP A 1 76 ? 16.073 -2.526 -9.793 1.00 87.88 76 ASP A N 1
ATOM 589 C CA . ASP A 1 76 ? 17.087 -1.478 -9.860 1.00 87.88 76 ASP A CA 1
ATOM 590 C C . ASP A 1 76 ? 16.799 -0.575 -11.078 1.00 87.88 76 ASP A C 1
ATOM 592 O O . ASP A 1 76 ? 16.780 -1.056 -12.216 1.00 87.88 76 ASP A O 1
ATOM 596 N N . PRO A 1 77 ? 16.548 0.733 -10.892 1.00 81.50 77 PRO A N 1
ATOM 597 C CA . PRO A 1 77 ? 16.182 1.614 -11.997 1.00 81.50 77 PRO A CA 1
ATOM 598 C C . PRO A 1 77 ? 17.308 1.797 -13.025 1.00 81.50 77 PRO A C 1
ATOM 600 O O . PRO A 1 77 ? 17.010 2.074 -14.193 1.00 81.50 77 PRO A O 1
ATOM 603 N N . MET A 1 78 ? 18.569 1.624 -12.614 1.00 85.50 78 MET A N 1
ATOM 604 C CA . MET A 1 78 ? 19.762 1.804 -13.439 1.00 85.50 78 MET A CA 1
ATOM 605 C C . MET A 1 78 ? 20.135 0.524 -14.185 1.00 85.50 78 MET A C 1
ATOM 607 O O . MET A 1 78 ? 20.352 0.574 -15.394 1.00 85.50 78 MET A O 1
ATOM 611 N N . THR A 1 79 ? 20.199 -0.615 -13.492 1.00 88.19 79 THR A N 1
ATOM 612 C CA . THR A 1 79 ? 20.640 -1.890 -14.088 1.00 88.19 79 THR A CA 1
ATOM 613 C C . THR A 1 79 ? 19.491 -2.734 -14.631 1.00 88.19 79 THR A C 1
ATOM 615 O O . THR A 1 79 ? 19.725 -3.634 -15.433 1.00 88.19 79 THR A O 1
ATOM 618 N N . LYS A 1 80 ? 18.249 -2.428 -14.232 1.00 86.19 80 LYS A N 1
ATOM 619 C CA . LYS A 1 80 ? 17.038 -3.234 -14.478 1.00 86.19 80 LYS A CA 1
ATOM 620 C C . LYS A 1 80 ? 17.066 -4.615 -13.822 1.00 86.19 80 LYS A C 1
ATOM 622 O O . LYS A 1 80 ? 16.222 -5.452 -14.140 1.00 86.19 80 LYS A O 1
ATOM 627 N N . ASP A 1 81 ? 17.987 -4.851 -12.889 1.00 90.19 81 ASP A N 1
ATOM 628 C CA . ASP A 1 81 ? 18.041 -6.108 -12.152 1.00 90.19 81 ASP A CA 1
ATOM 629 C C . ASP A 1 81 ? 16.824 -6.259 -11.238 1.00 90.19 81 ASP A C 1
ATOM 631 O O . ASP A 1 81 ? 16.425 -5.327 -10.536 1.00 90.19 81 ASP A O 1
ATOM 635 N N . ILE A 1 82 ? 16.256 -7.465 -11.221 1.00 91.19 82 ILE A N 1
ATOM 636 C CA . ILE A 1 82 ? 15.107 -7.815 -10.385 1.00 91.19 82 ILE A CA 1
ATOM 637 C C . ILE A 1 82 ? 15.601 -8.518 -9.119 1.00 91.19 82 ILE A C 1
ATOM 639 O O . ILE A 1 82 ? 16.397 -9.464 -9.160 1.00 91.19 82 ILE A O 1
ATOM 643 N N . ALA A 1 83 ? 15.105 -8.075 -7.965 1.00 92.31 83 ALA A N 1
ATOM 644 C CA . ALA A 1 83 ? 15.421 -8.685 -6.685 1.00 92.31 83 ALA A CA 1
ATOM 645 C C . ALA A 1 83 ? 15.001 -10.164 -6.644 1.00 92.31 83 ALA A C 1
ATOM 647 O O . ALA A 1 83 ? 13.908 -10.555 -7.044 1.00 92.31 83 ALA A O 1
ATOM 648 N N . ARG A 1 84 ? 15.850 -11.015 -6.056 1.00 92.62 84 ARG A N 1
ATOM 649 C CA . ARG A 1 84 ? 15.584 -12.466 -5.962 1.00 92.62 84 ARG A CA 1
ATOM 650 C C . ARG A 1 84 ? 14.411 -12.828 -5.049 1.00 92.62 84 ARG A C 1
ATOM 652 O O . ARG A 1 84 ? 13.911 -13.953 -5.110 1.00 92.62 84 ARG A O 1
ATOM 659 N N . ARG A 1 85 ? 14.049 -11.932 -4.131 1.00 94.31 85 ARG A N 1
ATOM 660 C CA . ARG A 1 85 ? 12.997 -12.127 -3.131 1.00 94.31 85 ARG A CA 1
ATOM 661 C C . ARG A 1 85 ? 11.945 -11.047 -3.308 1.00 94.31 85 ARG A C 1
ATOM 663 O O . ARG A 1 85 ? 12.281 -9.906 -3.596 1.00 94.31 85 ARG A O 1
ATOM 670 N N . ALA A 1 86 ? 10.693 -11.435 -3.101 1.00 93.56 86 ALA A N 1
ATOM 671 C CA . ALA A 1 86 ? 9.585 -10.500 -3.109 1.00 93.56 86 ALA A CA 1
ATOM 672 C C . ALA A 1 86 ? 9.677 -9.528 -1.929 1.00 93.56 86 ALA A C 1
ATOM 674 O O . ALA A 1 86 ? 10.096 -9.905 -0.825 1.00 93.56 86 ALA A O 1
ATOM 675 N N . GLU A 1 87 ? 9.224 -8.304 -2.167 1.00 93.44 87 GLU A N 1
ATOM 676 C CA . GLU A 1 87 ? 9.189 -7.251 -1.167 1.00 93.44 87 GLU A CA 1
ATOM 677 C C . GLU A 1 87 ? 8.069 -7.483 -0.163 1.00 93.44 87 GLU A C 1
ATOM 679 O O . GLU A 1 87 ? 6.904 -7.718 -0.498 1.00 93.44 87 GLU A O 1
ATOM 684 N N . ARG A 1 88 ? 8.430 -7.431 1.119 1.00 88.31 88 ARG A N 1
ATOM 685 C CA . ARG A 1 88 ? 7.464 -7.663 2.193 1.00 88.31 88 ARG A CA 1
ATOM 686 C C . ARG A 1 88 ? 6.542 -6.454 2.298 1.00 88.31 88 ARG A C 1
ATOM 688 O O . ARG A 1 88 ? 7.000 -5.320 2.309 1.00 88.31 88 ARG A O 1
ATOM 695 N N . ASN A 1 89 ? 5.245 -6.714 2.457 1.00 87.25 89 ASN A N 1
ATOM 696 C CA . ASN A 1 89 ? 4.180 -5.707 2.580 1.00 87.25 89 ASN A CA 1
ATOM 697 C C . ASN A 1 89 ? 3.854 -4.911 1.307 1.00 87.25 89 ASN A C 1
ATOM 699 O O . ASN A 1 89 ? 2.908 -4.128 1.339 1.00 87.25 89 ASN A O 1
ATOM 703 N N . PHE A 1 90 ? 4.552 -5.148 0.196 1.00 90.56 90 PHE A N 1
ATOM 704 C CA . PHE A 1 90 ? 4.161 -4.622 -1.106 1.00 90.56 90 PHE A CA 1
ATOM 705 C C . PHE A 1 90 ? 3.449 -5.707 -1.903 1.00 90.56 90 PHE A C 1
ATOM 707 O O . PHE A 1 90 ? 3.889 -6.854 -1.965 1.00 90.56 90 PHE A O 1
ATOM 714 N N . ILE A 1 91 ? 2.324 -5.330 -2.499 1.00 93.12 91 ILE A N 1
ATOM 715 C CA . ILE A 1 91 ? 1.543 -6.192 -3.377 1.00 93.12 91 ILE A CA 1
ATOM 716 C C . ILE A 1 91 ? 1.011 -5.371 -4.546 1.00 93.12 91 ILE A C 1
ATOM 718 O O . ILE A 1 91 ? 0.729 -4.180 -4.407 1.00 93.12 91 ILE A O 1
ATOM 722 N N . ALA A 1 92 ? 0.809 -6.033 -5.675 1.00 93.06 92 ALA A N 1
ATOM 723 C CA . ALA A 1 92 ? 0.038 -5.506 -6.786 1.00 93.06 92 ALA A CA 1
ATOM 724 C C . ALA A 1 92 ? -1.307 -6.230 -6.834 1.00 93.06 92 ALA A C 1
ATOM 726 O O . ALA A 1 92 ? -1.349 -7.457 -6.924 1.00 93.06 92 ALA A O 1
ATOM 727 N N . TR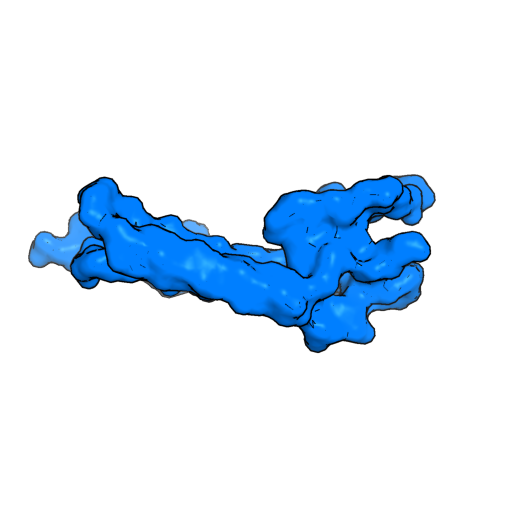P A 1 93 ? -2.415 -5.492 -6.780 1.00 91.75 93 TRP A N 1
ATOM 728 C CA . TRP A 1 93 ? -3.720 -6.094 -7.061 1.00 91.75 93 TRP A CA 1
ATOM 729 C C . TRP A 1 93 ? -3.799 -6.550 -8.527 1.00 91.75 93 TRP A C 1
ATOM 731 O O . TRP A 1 93 ? -3.058 -6.019 -9.356 1.00 91.75 93 TRP A O 1
ATOM 741 N N . PRO A 1 94 ? -4.630 -7.555 -8.867 1.00 90.69 94 PRO A N 1
ATOM 742 C CA . PRO A 1 94 ? -4.583 -8.209 -10.177 1.00 90.69 94 PRO A CA 1
ATOM 743 C C . PRO A 1 94 ? -4.730 -7.259 -11.373 1.00 90.69 94 PRO A C 1
ATOM 745 O O . PRO A 1 94 ? -4.061 -7.436 -12.389 1.00 90.69 94 PRO A O 1
ATOM 748 N N . ASP A 1 95 ? -5.558 -6.227 -11.237 1.00 90.06 95 ASP A N 1
ATOM 749 C CA . ASP A 1 95 ? -5.754 -5.180 -12.236 1.00 90.06 95 ASP A CA 1
ATOM 750 C C . ASP A 1 95 ? -4.489 -4.328 -12.428 1.00 90.06 95 ASP A C 1
ATOM 752 O O . ASP A 1 95 ? -4.032 -4.150 -13.558 1.00 90.06 95 ASP A O 1
ATOM 756 N N . ALA A 1 96 ? -3.865 -3.873 -11.339 1.00 90.25 96 ALA A N 1
ATOM 757 C CA . ALA A 1 96 ? -2.604 -3.137 -11.383 1.00 90.25 96 ALA A CA 1
ATOM 758 C C . ALA A 1 96 ? -1.463 -4.007 -11.933 1.00 90.25 96 ALA A C 1
ATOM 760 O O . ALA A 1 96 ? -0.721 -3.573 -12.812 1.00 90.25 96 ALA A O 1
ATOM 761 N N . ALA A 1 97 ? -1.368 -5.257 -11.477 1.00 89.81 97 ALA A N 1
ATOM 762 C CA . ALA A 1 97 ? -0.384 -6.229 -11.939 1.00 89.81 97 ALA A CA 1
ATOM 763 C C . ALA A 1 97 ? -0.466 -6.452 -13.456 1.00 89.81 97 ALA A C 1
ATOM 765 O O . ALA A 1 97 ? 0.562 -6.483 -14.124 1.00 89.81 97 ALA A O 1
ATOM 766 N N . SER A 1 98 ? -1.684 -6.556 -14.000 1.00 86.62 98 SER A N 1
ATOM 767 C CA . SER A 1 98 ? -1.905 -6.771 -15.436 1.00 86.62 98 SER A CA 1
ATOM 768 C C . SER A 1 98 ? -1.513 -5.581 -16.316 1.00 86.62 98 SER A C 1
ATOM 770 O O . SER A 1 98 ? -1.261 -5.760 -17.503 1.00 86.62 98 SER A O 1
ATOM 772 N N . ARG A 1 99 ? -1.471 -4.372 -15.745 1.00 85.06 99 ARG A N 1
ATOM 773 C CA . ARG A 1 99 ? -1.281 -3.120 -16.491 1.00 85.06 99 ARG A CA 1
ATOM 774 C C . ARG A 1 99 ? 0.094 -2.491 -16.305 1.00 85.06 99 ARG A C 1
ATOM 776 O O . ARG A 1 99 ? 0.535 -1.791 -17.206 1.00 85.06 99 ARG A O 1
ATOM 783 N N . PHE A 1 100 ? 0.728 -2.709 -15.152 1.00 84.31 100 PHE A N 1
ATOM 784 C CA . PHE A 1 100 ? 1.936 -1.986 -14.740 1.00 84.31 100 PHE A CA 1
ATOM 785 C C . PHE A 1 100 ? 3.096 -2.892 -14.284 1.00 84.31 100 PHE A C 1
ATOM 787 O O . PHE A 1 100 ? 4.178 -2.431 -13.942 1.00 84.31 100 PHE A O 1
ATOM 794 N N . GLY A 1 101 ? 2.873 -4.201 -14.177 1.00 69.94 101 GLY A N 1
ATOM 795 C CA . GLY A 1 101 ? 3.830 -5.097 -13.527 1.00 69.94 101 GLY A CA 1
ATOM 796 C C . GLY A 1 101 ? 4.637 -5.992 -14.467 1.00 69.94 101 GLY A C 1
ATOM 797 O O . GLY A 1 101 ? 5.378 -6.823 -13.959 1.00 69.94 101 GLY A O 1
ATOM 798 N N . ALA A 1 102 ? 4.462 -5.877 -15.786 1.00 73.19 102 ALA A N 1
ATOM 799 C CA . ALA A 1 102 ? 5.110 -6.745 -16.771 1.00 73.19 102 ALA A CA 1
ATOM 800 C C . ALA A 1 102 ? 6.433 -6.155 -17.302 1.00 73.19 102 ALA A C 1
ATOM 802 O O . ALA A 1 102 ? 6.617 -4.941 -17.283 1.00 73.19 102 ALA A O 1
ATOM 803 N N . LYS A 1 103 ? 7.319 -7.004 -17.839 1.00 64.25 103 LYS A N 1
ATOM 804 C CA . LYS A 1 103 ? 8.676 -6.690 -18.344 1.00 64.25 103 LYS A CA 1
ATOM 805 C C . LYS A 1 103 ? 8.774 -5.517 -19.339 1.00 64.25 103 LYS A C 1
ATOM 807 O O . LYS A 1 103 ? 9.846 -4.936 -19.473 1.00 64.25 103 LYS A O 1
ATOM 812 N N . GLU A 1 104 ? 7.675 -5.156 -20.002 1.00 64.81 104 GLU A N 1
ATOM 813 C CA . GLU A 1 104 ? 7.578 -4.024 -20.945 1.00 64.81 104 GLU A CA 1
ATOM 814 C C . GLU A 1 104 ? 6.471 -3.013 -20.572 1.00 64.81 104 GLU A C 1
ATOM 816 O O . GLU A 1 104 ? 6.154 -2.114 -21.349 1.00 64.81 104 GLU A O 1
ATOM 821 N N . ALA A 1 105 ? 5.856 -3.153 -19.392 1.00 66.31 105 ALA A N 1
ATOM 822 C CA . ALA A 1 105 ? 4.782 -2.282 -18.922 1.00 66.31 105 ALA A CA 1
ATOM 823 C C . ALA A 1 105 ? 5.314 -1.096 -18.084 1.00 66.31 105 ALA A C 1
ATOM 825 O O . ALA A 1 105 ? 6.382 -1.203 -17.476 1.00 66.31 105 ALA A O 1
ATOM 826 N N . PRO A 1 106 ? 4.565 0.024 -18.000 1.00 70.88 106 PRO A N 1
ATOM 827 C CA . PRO A 1 106 ? 4.902 1.148 -17.119 1.00 70.88 106 PRO A CA 1
ATOM 828 C C . PRO A 1 106 ? 4.948 0.691 -15.654 1.00 70.88 106 PRO A C 1
ATOM 830 O O . PRO A 1 106 ? 4.078 -0.062 -15.252 1.00 70.88 106 PRO A O 1
ATOM 833 N N . LEU A 1 107 ? 5.909 1.128 -14.838 1.00 78.38 107 LEU A N 1
ATOM 834 C CA . LEU A 1 107 ? 6.243 0.447 -13.574 1.00 78.38 107 LEU A CA 1
ATOM 835 C C . LEU A 1 107 ? 5.275 0.718 -12.408 1.00 78.38 107 LEU A C 1
ATOM 837 O O . LEU A 1 107 ? 4.645 1.772 -12.295 1.00 78.38 107 LEU A O 1
ATOM 841 N N . LEU A 1 108 ? 5.231 -0.219 -11.459 1.00 89.75 108 LEU A N 1
ATOM 842 C CA . LEU A 1 108 ? 4.703 0.021 -10.113 1.00 89.75 108 LEU A CA 1
ATOM 843 C C . LEU A 1 108 ? 5.753 0.792 -9.303 1.00 89.75 108 LEU A C 1
ATOM 845 O O . LEU A 1 108 ? 6.910 0.375 -9.256 1.00 89.75 108 LEU A O 1
ATOM 849 N N . THR A 1 109 ? 5.380 1.885 -8.632 1.00 90.25 109 THR A N 1
ATOM 850 C CA . THR A 1 109 ? 6.355 2.734 -7.921 1.00 90.25 109 THR A CA 1
ATOM 851 C C . THR A 1 109 ? 5.940 3.082 -6.493 1.00 90.25 109 THR A C 1
ATOM 853 O O . THR A 1 109 ? 4.758 3.132 -6.154 1.00 90.25 109 THR A O 1
ATOM 856 N N . ASN A 1 110 ? 6.927 3.359 -5.640 1.00 87.31 110 ASN A N 1
ATOM 857 C CA . ASN A 1 110 ? 6.760 3.986 -4.326 1.00 87.31 110 ASN A CA 1
ATOM 858 C C . ASN A 1 110 ? 7.678 5.211 -4.215 1.00 87.31 110 ASN A C 1
ATOM 860 O O . ASN A 1 110 ? 8.610 5.268 -3.415 1.00 87.31 110 ASN A O 1
ATOM 864 N N . GLY A 1 111 ? 7.423 6.194 -5.078 1.00 83.44 111 GLY A N 1
ATOM 865 C CA . GLY A 1 111 ? 8.275 7.368 -5.242 1.00 83.44 111 GLY A CA 1
ATOM 866 C C . GLY A 1 111 ? 9.337 7.194 -6.335 1.00 83.44 111 GLY A C 1
ATOM 867 O O . GLY A 1 111 ? 9.351 6.173 -7.022 1.00 83.44 111 GLY A O 1
ATOM 868 N N . PRO A 1 112 ? 10.221 8.193 -6.515 1.00 77.12 112 PRO A N 1
ATOM 869 C CA . PRO A 1 112 ? 11.056 8.299 -7.715 1.00 77.12 112 PRO A CA 1
ATOM 870 C C . PRO A 1 112 ? 12.062 7.158 -7.904 1.00 77.12 112 PRO A C 1
ATOM 872 O O . PRO A 1 112 ? 12.415 6.842 -9.033 1.00 77.12 112 PRO A O 1
ATOM 875 N N . THR A 1 113 ? 12.525 6.545 -6.812 1.00 80.38 113 THR A N 1
ATOM 876 C CA . THR A 1 113 ? 13.637 5.578 -6.818 1.00 80.38 113 THR A CA 1
ATOM 877 C C . THR A 1 113 ? 13.238 4.162 -6.408 1.00 80.38 113 THR A C 1
ATOM 879 O O . THR A 1 113 ? 14.083 3.274 -6.413 1.00 80.38 113 THR A O 1
ATOM 882 N N . ALA A 1 114 ? 11.977 3.933 -6.032 1.00 87.81 114 ALA A N 1
ATOM 883 C CA . ALA A 1 114 ? 11.502 2.625 -5.589 1.00 87.81 114 ALA A CA 1
ATOM 884 C C . ALA A 1 114 ? 10.556 2.047 -6.636 1.00 87.81 114 ALA A C 1
ATOM 886 O O . ALA A 1 114 ? 9.395 2.453 -6.718 1.00 87.81 114 ALA A O 1
ATOM 887 N N . TRP A 1 115 ? 11.078 1.145 -7.463 1.00 90.12 115 TRP A N 1
ATOM 888 C CA . TRP A 1 115 ? 10.367 0.548 -8.589 1.00 90.12 115 TRP A CA 1
ATOM 889 C C . TRP A 1 115 ? 10.124 -0.934 -8.341 1.00 90.12 115 TRP A C 1
ATOM 891 O O . TRP A 1 115 ? 10.948 -1.613 -7.724 1.00 90.12 115 TRP A O 1
ATOM 901 N N . PHE A 1 116 ? 8.994 -1.435 -8.832 1.00 92.56 116 PHE A N 1
ATOM 902 C CA . PHE A 1 116 ? 8.575 -2.809 -8.621 1.00 92.56 116 PHE A CA 1
ATOM 903 C C . PHE A 1 116 ? 7.973 -3.433 -9.879 1.00 92.56 116 PHE A C 1
ATOM 905 O O . PHE A 1 116 ? 7.358 -2.760 -10.705 1.00 92.56 116 PHE A O 1
ATOM 912 N N . THR A 1 117 ? 8.105 -4.752 -9.967 1.00 91.69 117 THR A N 1
ATOM 913 C CA . THR A 1 117 ? 7.527 -5.600 -11.016 1.00 91.69 117 THR A CA 1
ATOM 914 C C . THR A 1 117 ? 6.799 -6.793 -10.392 1.00 91.69 117 THR A C 1
ATOM 916 O O . THR A 1 117 ? 7.102 -7.170 -9.256 1.00 91.69 117 THR A O 1
ATOM 919 N N . VAL A 1 118 ? 5.828 -7.383 -11.098 1.00 91.56 118 VAL A N 1
ATOM 920 C CA . VAL A 1 118 ? 5.243 -8.684 -10.704 1.00 91.56 118 VAL A CA 1
ATOM 921 C C . VAL A 1 118 ? 5.934 -9.858 -11.390 1.00 91.56 118 VAL A C 1
ATOM 923 O O . VAL A 1 118 ? 5.707 -11.004 -10.996 1.00 91.56 118 VAL A O 1
ATOM 926 N N . ASP A 1 119 ? 6.765 -9.574 -12.391 1.00 83.06 119 ASP A N 1
ATOM 927 C CA . ASP A 1 119 ? 7.558 -10.570 -13.093 1.00 83.06 119 ASP A CA 1
ATOM 928 C C . ASP A 1 119 ? 8.792 -10.949 -12.275 1.00 83.06 119 ASP A C 1
ATOM 930 O O . ASP A 1 119 ? 9.368 -10.138 -11.548 1.00 83.06 119 ASP A O 1
ATOM 934 N N . ARG A 1 120 ? 9.194 -12.210 -12.396 1.00 68.56 120 ARG A N 1
ATOM 935 C CA . ARG A 1 120 ? 10.405 -12.740 -11.778 1.00 68.56 120 ARG A CA 1
ATOM 936 C C . ARG A 1 120 ? 11.422 -13.116 -12.839 1.00 68.56 120 ARG A C 1
ATOM 938 O O . ARG A 1 120 ? 10.997 -13.717 -13.850 1.00 68.56 120 ARG A O 1
#

Foldseek 3Di:
DQCVPAWAQDPVNPDIDDRDDDAKDWDKACWDDDPQAIADIDTDIDGDPPNVVSVVVVVVVLVVVVVQWAFKWWAAPVPRDTHPDTDPPDTHHPVRLVAAADPPHRFYANDDGTTIHSDD

Organism: NCBI:txid3160749